Protein AF-A0A3C1YAG0-F1 (afdb_monomer)

Sequence (44 aa):
MSILDFQRPDKVYMIESTDFHGNFEFRPLEPGYGLTIGNALRRV

Mean predicted aligned error: 6.93 Å

Solvent-accessible surface area (backbone atoms only — not comparable to full-atom values): 2980 Å² total; per-residue (Å²): 133,81,93,71,85,70,66,61,59,82,42,78,42,74,78,48,72,58,99,88,49,75,43,73,46,70,48,60,64,51,91,71,46,64,60,56,53,51,56,52,60,75,73,110

pLDDT: mean 82.92, std 12.9, range [49.16, 95.25]

Structure (mmCIF, N/CA/C/O backbone):
data_AF-A0A3C1YAG0-F1
#
_entry.id   AF-A0A3C1YAG0-F1
#
loop_
_atom_site.group_PDB
_atom_site.id
_atom_site.type_symbol
_atom_site.label_atom_id
_atom_site.label_alt_id
_atom_site.label_comp_id
_atom_site.label_asym_id
_atom_site.label_entity_id
_atom_site.label_seq_id
_atom_site.pdbx_PDB_ins_code
_atom_site.Cartn_x
_atom_site.Cartn_y
_atom_site.Cartn_z
_atom_site.occupancy
_atom_site.B_iso_or_equiv
_atom_site.auth_seq_id
_atom_site.auth_comp_id
_atom_site.auth_asym_id
_atom_site.auth_atom_id
_atom_site.pdbx_PDB_model_num
ATOM 1 N N . MET A 1 1 ? -25.237 5.362 16.384 1.00 49.16 1 MET A N 1
ATOM 2 C CA . MET A 1 1 ? -23.779 5.536 16.528 1.00 49.16 1 MET A CA 1
ATOM 3 C C . MET A 1 1 ? -23.117 4.275 16.018 1.00 49.16 1 MET A C 1
ATOM 5 O O . MET A 1 1 ? -23.226 3.240 16.661 1.00 49.16 1 MET A O 1
ATOM 9 N N . SER A 1 2 ? -22.548 4.350 14.818 1.00 54.44 2 SER A N 1
ATOM 10 C CA . SER A 1 2 ? -21.625 3.342 14.297 1.00 54.44 2 SER A CA 1
ATOM 11 C C . SER A 1 2 ? -20.341 3.450 15.121 1.00 54.44 2 SER A C 1
ATOM 13 O O . SER A 1 2 ? -19.838 4.551 15.314 1.00 54.44 2 SER A O 1
ATOM 15 N N . ILE A 1 3 ? -19.875 2.346 15.701 1.00 64.88 3 ILE A N 1
ATOM 16 C CA . ILE A 1 3 ? -18.725 2.341 16.618 1.00 64.88 3 ILE A CA 1
ATOM 17 C C . ILE A 1 3 ? -17.380 2.222 15.875 1.00 64.88 3 ILE A C 1
ATOM 19 O O . ILE A 1 3 ? -16.331 2.243 16.507 1.00 64.88 3 ILE A O 1
ATOM 23 N N . LEU A 1 4 ? -17.411 2.102 14.541 1.00 59.62 4 LEU A N 1
ATOM 24 C CA . LEU A 1 4 ? -16.257 1.879 13.666 1.00 59.62 4 LEU A CA 1
ATOM 25 C C . LEU A 1 4 ? -16.495 2.572 12.313 1.00 59.62 4 LEU A C 1
ATOM 27 O O . LEU A 1 4 ? -16.762 1.916 11.305 1.00 59.62 4 LEU A O 1
ATOM 31 N N . ASP A 1 5 ? -16.403 3.901 12.279 1.00 58.84 5 ASP A N 1
ATOM 32 C CA . ASP A 1 5 ? -16.298 4.637 11.013 1.00 58.84 5 ASP A CA 1
ATOM 33 C C . ASP A 1 5 ? -14.867 4.491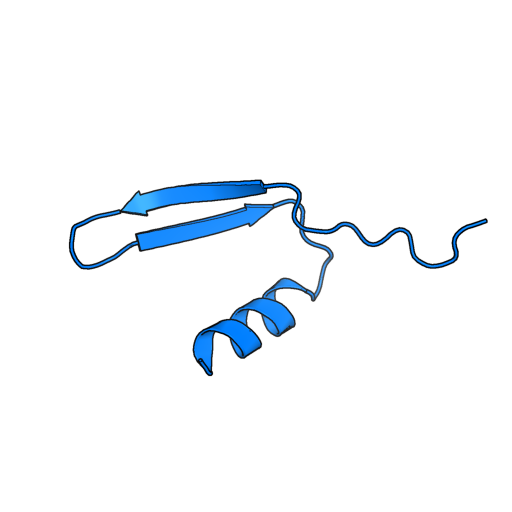 10.485 1.00 58.84 5 ASP A C 1
ATOM 35 O O . ASP A 1 5 ? -14.023 5.365 10.648 1.00 58.84 5 ASP A O 1
ATOM 39 N N . PHE A 1 6 ? -14.595 3.321 9.906 1.00 64.06 6 PHE A N 1
ATOM 40 C CA . PHE A 1 6 ? -13.310 3.004 9.302 1.00 64.06 6 PHE A CA 1
ATOM 41 C C . PHE A 1 6 ? -13.082 3.884 8.074 1.00 64.06 6 PHE A C 1
ATOM 43 O O . PHE A 1 6 ? -13.853 3.797 7.111 1.00 64.06 6 PHE A O 1
ATOM 50 N N . GLN A 1 7 ? -12.003 4.667 8.054 1.00 61.22 7 GLN A N 1
ATOM 51 C CA . GLN A 1 7 ? -11.530 5.282 6.815 1.00 61.22 7 GLN A CA 1
ATOM 52 C C . GLN A 1 7 ? -10.940 4.181 5.937 1.00 61.22 7 GLN A C 1
ATOM 54 O O . GLN A 1 7 ? -9.770 3.802 6.035 1.00 61.22 7 GLN A O 1
ATOM 59 N N . ARG A 1 8 ? -11.794 3.612 5.087 1.00 66.50 8 ARG A N 1
ATOM 60 C CA . ARG A 1 8 ? -11.342 2.759 3.993 1.00 66.50 8 ARG A CA 1
ATOM 61 C C . ARG A 1 8 ? -10.571 3.638 3.006 1.00 66.50 8 ARG A C 1
ATOM 63 O O . ARG A 1 8 ? -10.944 4.794 2.826 1.00 66.50 8 ARG A O 1
ATOM 70 N N . PRO A 1 9 ? -9.525 3.116 2.348 1.00 64.38 9 PRO A N 1
ATOM 71 C CA . PRO A 1 9 ? -8.918 3.840 1.247 1.00 64.38 9 PRO A CA 1
ATOM 72 C C . PRO A 1 9 ? -9.976 4.063 0.166 1.00 64.38 9 PRO A C 1
ATOM 74 O O . PRO A 1 9 ? -10.401 3.121 -0.500 1.00 64.38 9 PRO A O 1
ATOM 77 N N . ASP A 1 10 ? -10.416 5.312 0.023 1.00 66.81 10 ASP A N 1
ATOM 78 C CA . ASP A 1 10 ? -11.460 5.684 -0.934 1.00 66.81 10 ASP A CA 1
ATOM 79 C C . ASP A 1 10 ? -10.983 5.508 -2.377 1.00 66.81 10 ASP A C 1
ATOM 81 O O . ASP A 1 10 ? -11.779 5.249 -3.281 1.00 66.81 10 ASP A O 1
ATOM 85 N N . LYS A 1 11 ? -9.675 5.692 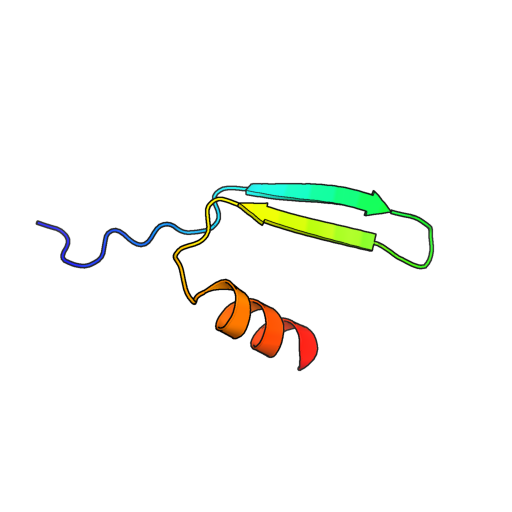-2.608 1.00 72.88 11 LYS A N 1
ATOM 86 C CA . LYS A 1 11 ? -9.061 5.668 -3.935 1.00 72.88 11 LYS A CA 1
ATOM 87 C C . LYS A 1 11 ?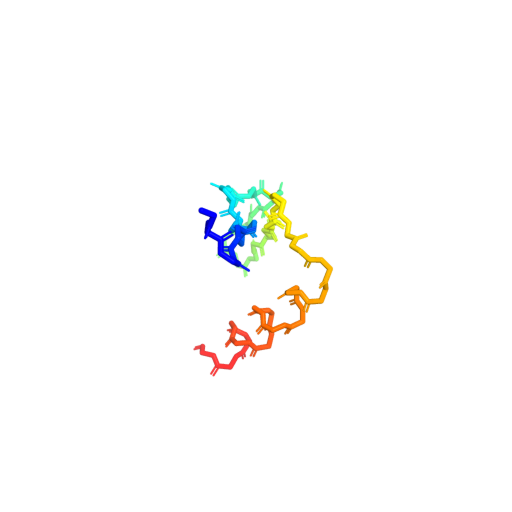 -7.645 5.103 -3.887 1.00 72.88 11 LYS A C 1
ATOM 89 O O . LYS A 1 11 ? -6.897 5.308 -2.931 1.00 72.88 11 LYS A O 1
ATOM 94 N N . VAL A 1 12 ? -7.288 4.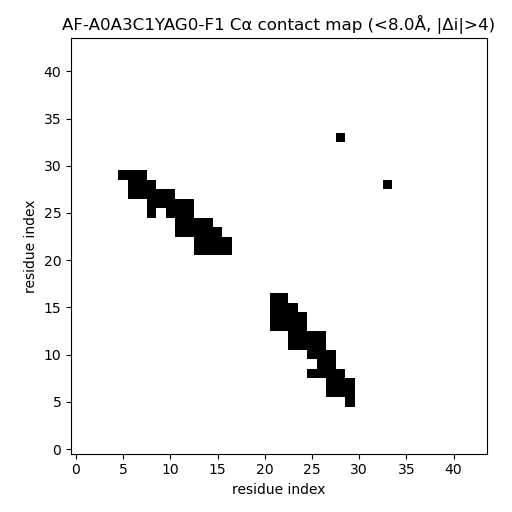421 -4.971 1.00 83.38 12 VAL A N 1
ATOM 95 C CA . VAL A 1 12 ? -5.911 4.039 -5.289 1.00 83.38 12 VAL A CA 1
ATOM 96 C C . VAL A 1 12 ? -5.399 5.021 -6.327 1.00 83.38 12 VAL A C 1
ATOM 98 O O . VAL A 1 12 ? -6.016 5.190 -7.378 1.00 83.38 12 VAL A O 1
ATOM 101 N N . TYR A 1 13 ? -4.285 5.674 -6.026 1.00 87.38 13 TYR A N 1
ATOM 102 C CA . TYR A 1 13 ? -3.614 6.582 -6.942 1.00 87.38 13 TYR A CA 1
ATOM 103 C C . TYR A 1 13 ? -2.427 5.863 -7.563 1.00 87.38 13 TYR A C 1
ATOM 105 O O . TYR A 1 13 ? -1.583 5.320 -6.862 1.00 87.38 13 TYR A O 1
ATOM 113 N N . MET A 1 14 ? -2.362 5.855 -8.885 1.00 89.25 14 MET A N 1
ATOM 114 C CA . MET A 1 14 ? -1.211 5.352 -9.622 1.00 89.25 14 MET A CA 1
ATOM 115 C C . MET A 1 14 ? -0.236 6.513 -9.800 1.00 89.25 14 MET A C 1
ATOM 117 O O . MET A 1 14 ? -0.569 7.490 -10.469 1.00 89.25 14 MET A O 1
ATOM 121 N N . ILE A 1 15 ? 0.927 6.437 -9.155 1.00 92.44 15 ILE A N 1
ATOM 122 C CA . ILE A 1 15 ? 1.947 7.489 -9.239 1.00 92.44 15 ILE A CA 1
ATOM 123 C C . ILE A 1 15 ? 2.724 7.341 -10.546 1.00 92.44 15 ILE A C 1
ATOM 125 O O . ILE A 1 15 ? 2.864 8.295 -11.304 1.00 92.44 15 ILE A O 1
ATOM 129 N N . GLU A 1 16 ? 3.189 6.129 -10.830 1.00 91.44 16 GLU A N 1
ATOM 130 C CA . GLU A 1 16 ? 3.952 5.805 -12.032 1.00 91.44 16 GLU A CA 1
ATOM 131 C C . GLU A 1 16 ? 3.768 4.329 -12.380 1.00 91.44 16 GLU A C 1
ATOM 133 O O . GLU A 1 16 ? 3.539 3.490 -11.506 1.00 91.44 16 GLU A O 1
ATOM 138 N N . SER A 1 17 ? 3.873 4.002 -13.665 1.00 94.69 17 SER A N 1
ATOM 139 C CA . SER A 1 17 ? 3.992 2.617 -14.103 1.00 94.69 17 SER A CA 1
ATOM 140 C C . SER A 1 17 ? 4.749 2.520 -15.407 1.00 94.69 17 SER A C 1
ATOM 142 O O . SER A 1 17 ? 4.659 3.372 -16.286 1.00 94.69 17 SER A O 1
ATOM 144 N N . THR A 1 18 ? 5.460 1.418 -15.510 1.00 95.25 18 THR A N 1
ATOM 145 C CA . THR A 1 18 ? 6.133 0.894 -16.687 1.00 95.25 18 THR A CA 1
ATOM 146 C C . THR A 1 18 ? 5.572 -0.501 -16.953 1.00 95.25 18 THR A C 1
ATOM 148 O O . THR A 1 18 ? 4.732 -0.987 -16.191 1.00 95.25 18 THR A O 1
ATOM 151 N N . ASP A 1 19 ? 6.073 -1.174 -17.983 1.00 95.25 19 ASP A N 1
ATOM 152 C CA . ASP A 1 19 ? 5.667 -2.546 -18.305 1.00 95.25 19 ASP A CA 1
ATOM 153 C C . ASP A 1 19 ? 6.029 -3.562 -17.204 1.00 95.25 19 ASP A C 1
ATOM 155 O O . ASP A 1 19 ? 5.428 -4.630 -17.126 1.00 95.25 19 ASP A O 1
ATOM 159 N N . PHE A 1 20 ? 6.999 -3.234 -16.336 1.00 95.00 20 PHE A N 1
ATOM 160 C CA . PHE A 1 20 ? 7.535 -4.160 -15.326 1.00 95.00 20 PHE A CA 1
ATOM 161 C C . PHE A 1 20 ? 7.473 -3.644 -13.884 1.00 95.00 20 PHE A C 1
ATOM 163 O O . PHE A 1 20 ? 7.695 -4.413 -12.954 1.00 95.00 20 PHE A O 1
ATOM 170 N N . HIS A 1 21 ? 7.189 -2.358 -13.679 1.00 94.94 21 HIS A N 1
ATOM 171 C CA . HIS A 1 21 ? 7.122 -1.736 -12.356 1.00 94.94 21 HIS A CA 1
ATOM 172 C C . HIS A 1 21 ? 5.924 -0.804 -12.279 1.00 94.94 21 HIS A C 1
ATOM 174 O O . HIS A 1 21 ? 5.743 0.010 -13.179 1.00 94.94 21 HIS A O 1
ATOM 180 N N . GLY A 1 22 ? 5.165 -0.871 -11.189 1.00 92.75 22 GLY A N 1
ATOM 181 C CA . GLY A 1 22 ? 4.087 0.065 -10.885 1.00 92.75 22 GLY A CA 1
ATOM 182 C C . GLY A 1 22 ? 4.199 0.563 -9.450 1.00 92.75 22 GLY A C 1
ATOM 183 O O . GLY A 1 22 ? 4.507 -0.212 -8.545 1.00 92.75 22 GLY A O 1
ATOM 184 N N . ASN A 1 23 ? 3.949 1.852 -9.248 1.00 93.81 23 ASN A N 1
ATOM 185 C CA . ASN A 1 23 ? 3.953 2.505 -7.949 1.00 93.81 23 ASN A CA 1
ATOM 186 C C . ASN A 1 23 ? 2.562 3.080 -7.673 1.00 93.81 23 ASN A C 1
ATOM 188 O O . ASN A 1 23 ? 2.050 3.912 -8.430 1.00 93.81 23 ASN A O 1
ATOM 192 N N . PHE A 1 24 ? 1.951 2.619 -6.586 1.00 91.50 24 PHE A N 1
ATOM 193 C CA . PHE A 1 24 ? 0.581 2.947 -6.220 1.00 91.50 24 PHE A CA 1
ATOM 194 C C . PHE A 1 24 ? 0.526 3.448 -4.784 1.00 91.50 24 PHE A C 1
ATOM 196 O O . PHE A 1 24 ? 1.187 2.915 -3.894 1.00 91.50 24 PHE A O 1
ATOM 203 N N . GLU A 1 25 ? -0.321 4.440 -4.551 1.00 89.38 25 GLU A N 1
ATOM 204 C CA . GLU A 1 25 ? -0.526 5.046 -3.251 1.00 89.38 25 GLU A CA 1
ATOM 205 C C . GLU A 1 25 ? -1.994 4.937 -2.837 1.00 89.38 25 GLU A C 1
ATOM 207 O O . GLU A 1 25 ? -2.912 5.348 -3.551 1.00 89.38 25 GLU A O 1
ATOM 212 N N . PHE A 1 26 ? -2.216 4.386 -1.649 1.00 85.94 26 PHE A N 1
ATOM 213 C CA . PHE A 1 26 ? -3.533 4.274 -1.038 1.00 85.94 26 PHE A CA 1
ATOM 214 C C . PHE A 1 26 ? -3.710 5.431 -0.061 1.00 85.94 26 PHE A C 1
ATOM 216 O O . PHE A 1 26 ? -3.002 5.493 0.945 1.00 85.94 26 PHE A O 1
ATOM 223 N N . ARG A 1 27 ? -4.640 6.348 -0.347 1.00 84.06 27 ARG A N 1
ATOM 224 C CA . ARG A 1 27 ? -4.992 7.453 0.559 1.00 84.06 27 ARG A CA 1
ATOM 225 C C . ARG A 1 27 ? -6.477 7.839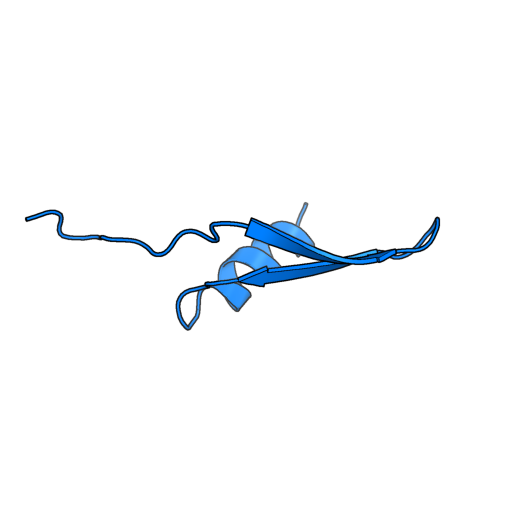 0.431 1.00 84.06 27 ARG A C 1
ATOM 227 O O . ARG A 1 27 ? -6.992 7.831 -0.687 1.00 84.06 27 ARG A O 1
ATOM 234 N N . PRO A 1 28 ? -7.143 8.245 1.530 1.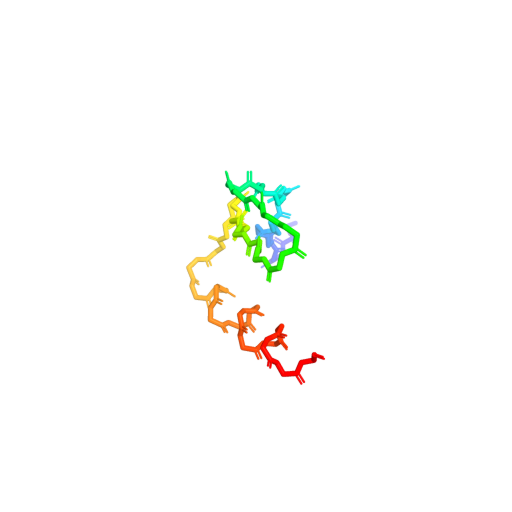00 83.00 28 PRO A N 1
ATOM 235 C CA . PRO A 1 28 ? -6.628 8.295 2.902 1.00 83.00 28 PRO A CA 1
ATOM 236 C C . PRO A 1 28 ? -6.507 6.891 3.520 1.00 83.00 28 PRO A C 1
ATOM 238 O O . PRO A 1 28 ? -7.240 5.977 3.163 1.00 83.00 28 PRO A O 1
ATOM 241 N N . LEU A 1 29 ? -5.547 6.708 4.424 1.00 82.38 29 LEU A N 1
ATOM 242 C CA . LEU A 1 29 ? -5.405 5.490 5.222 1.00 82.38 29 LEU A CA 1
ATOM 243 C C . LEU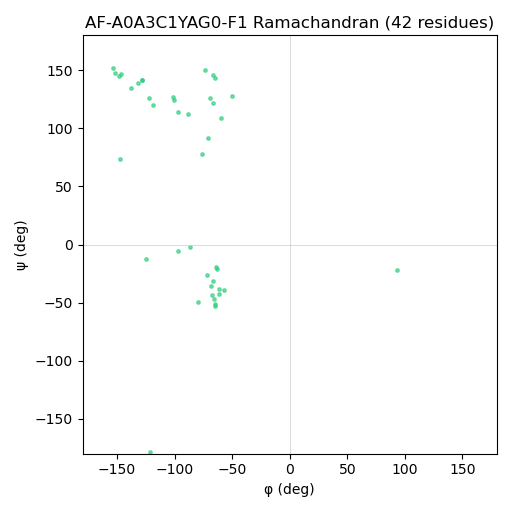 A 1 29 ? -5.306 5.874 6.690 1.00 82.38 29 LEU A C 1
ATOM 245 O O . LEU A 1 29 ? -4.635 6.848 7.037 1.00 82.38 29 LEU A O 1
ATOM 249 N N . GLU A 1 30 ? -5.928 5.076 7.553 1.00 84.00 30 GLU A N 1
ATOM 250 C CA . GLU A 1 30 ? -5.750 5.244 8.989 1.00 84.00 30 GLU A CA 1
ATOM 251 C C . GLU A 1 30 ? -4.297 4.965 9.404 1.00 84.00 30 GLU A C 1
ATOM 253 O O . GLU A 1 30 ? -3.655 4.047 8.868 1.00 84.00 30 GLU A O 1
ATOM 258 N N . PRO A 1 31 ? -3.756 5.715 10.382 1.00 83.62 31 PRO A N 1
ATOM 259 C CA . PRO A 1 31 ? -2.457 5.408 10.964 1.00 83.62 31 PRO A CA 1
ATOM 260 C C . PRO A 1 31 ? -2.364 3.931 11.379 1.00 83.62 31 PRO A C 1
ATOM 262 O O . PRO A 1 31 ? -3.225 3.409 12.080 1.00 83.62 31 PRO A O 1
ATOM 265 N N . GLY A 1 32 ? -1.315 3.240 10.923 1.00 85.50 32 GLY A N 1
ATOM 266 C CA . GLY A 1 32 ? -1.090 1.812 11.187 1.00 85.50 32 GLY A CA 1
ATOM 267 C C . GLY A 1 32 ? -1.638 0.848 10.124 1.00 85.50 32 GLY A C 1
ATOM 268 O O . GLY A 1 32 ? -1.091 -0.244 9.972 1.00 85.50 32 GLY A O 1
ATOM 269 N N . TYR A 1 33 ? -2.621 1.248 9.307 1.00 87.50 33 TYR A N 1
ATOM 270 C CA . TYR A 1 33 ? -3.205 0.364 8.282 1.00 87.50 33 TYR A CA 1
ATOM 271 C C . TYR A 1 33 ? -2.279 0.090 7.097 1.00 87.50 33 TYR A C 1
ATOM 273 O O . TYR A 1 33 ? -2.356 -0.982 6.495 1.00 87.50 33 TYR A O 1
ATOM 281 N N . GLY A 1 34 ? -1.350 1.007 6.806 1.00 88.75 34 GLY A N 1
ATOM 282 C CA . GLY A 1 34 ? -0.345 0.806 5.760 1.00 88.75 34 GLY A CA 1
ATOM 283 C C . GLY A 1 34 ? 0.500 -0.453 5.985 1.00 88.75 34 GLY A C 1
ATOM 284 O O . GLY A 1 34 ? 0.756 -1.198 5.042 1.00 88.75 34 GLY A O 1
ATOM 285 N N . LEU A 1 35 ? 0.861 -0.753 7.240 1.00 91.25 35 LEU A N 1
ATOM 286 C CA . LEU A 1 35 ? 1.622 -1.958 7.577 1.00 91.25 35 LEU A CA 1
ATOM 287 C C . LEU A 1 35 ? 0.797 -3.229 7.345 1.00 91.25 35 LEU A C 1
ATOM 289 O O . LEU A 1 35 ? 1.311 -4.205 6.800 1.00 91.25 35 LEU A O 1
ATOM 293 N N . THR A 1 36 ? -0.472 -3.226 7.752 1.00 91.88 36 THR A N 1
ATOM 294 C CA . THR A 1 36 ? -1.373 -4.379 7.612 1.00 91.88 36 THR A CA 1
ATOM 295 C C . THR A 1 36 ? -1.641 -4.690 6.143 1.00 91.88 36 THR A C 1
ATOM 297 O O . THR A 1 36 ? -1.430 -5.822 5.710 1.00 91.88 36 THR A O 1
ATOM 300 N N . ILE A 1 37 ? -2.042 -3.682 5.363 1.00 88.81 37 ILE A N 1
ATOM 301 C CA . ILE A 1 37 ? -2.346 -3.832 3.934 1.00 88.81 37 ILE A CA 1
ATOM 302 C C . ILE A 1 37 ? -1.076 -4.194 3.159 1.00 88.81 37 ILE A C 1
ATOM 304 O O . ILE A 1 37 ? -1.083 -5.153 2.390 1.00 88.81 37 ILE A O 1
ATOM 308 N N . GLY A 1 38 ? 0.037 -3.496 3.407 1.00 91.12 38 GLY A N 1
ATOM 309 C CA . GLY A 1 38 ? 1.310 -3.767 2.740 1.00 91.12 38 GLY A CA 1
ATOM 310 C C . GLY A 1 38 ? 1.837 -5.176 3.021 1.00 91.12 38 GLY A C 1
ATOM 311 O O . GLY A 1 38 ? 2.273 -5.872 2.106 1.00 91.12 38 GLY A O 1
ATOM 312 N N . ASN A 1 39 ? 1.748 -5.649 4.268 1.00 94.06 39 ASN A N 1
ATOM 313 C CA . ASN A 1 39 ? 2.140 -7.018 4.598 1.00 94.06 39 ASN A CA 1
ATOM 314 C C . ASN A 1 39 ? 1.215 -8.070 3.994 1.00 94.06 39 ASN A C 1
ATOM 316 O O . ASN A 1 39 ? 1.706 -9.142 3.647 1.00 94.06 39 ASN A O 1
ATOM 320 N N . ALA A 1 40 ? -0.087 -7.795 3.904 1.00 92.94 40 ALA A N 1
ATOM 321 C CA . ALA A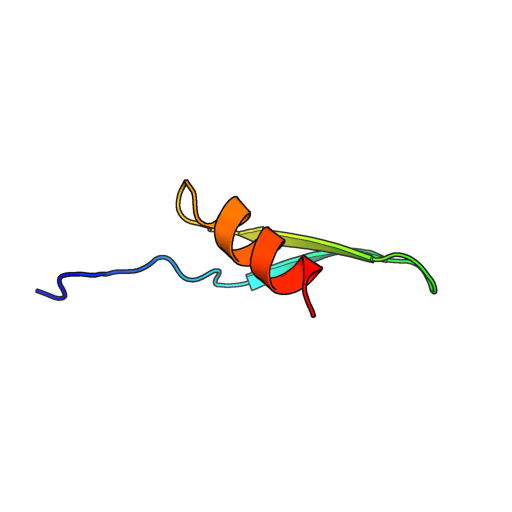 1 40 ? -1.032 -8.698 3.265 1.00 92.94 40 ALA A CA 1
ATOM 322 C C . ALA A 1 40 ? -0.725 -8.825 1.768 1.00 92.94 40 ALA A C 1
ATOM 324 O O . ALA A 1 40 ? -0.498 -9.936 1.307 1.00 92.94 40 ALA A O 1
ATOM 325 N N . LEU A 1 41 ? -0.616 -7.700 1.051 1.00 91.38 41 LEU A N 1
ATOM 326 C CA . LEU A 1 41 ? -0.321 -7.673 -0.386 1.00 91.38 41 LEU A CA 1
ATOM 327 C C . LEU A 1 41 ? 1.034 -8.298 -0.726 1.00 91.38 41 LEU A C 1
ATOM 329 O O . LEU A 1 41 ? 1.136 -9.012 -1.706 1.00 91.38 41 LEU A O 1
ATOM 333 N N . ARG A 1 42 ? 2.071 -8.094 0.096 1.00 92.94 42 ARG A N 1
ATOM 334 C CA . ARG A 1 42 ? 3.398 -8.697 -0.138 1.00 92.94 42 ARG A CA 1
ATOM 335 C C . ARG A 1 42 ? 3.397 -10.232 -0.070 1.00 92.94 42 ARG A C 1
ATOM 337 O O . ARG A 1 42 ? 4.366 -10.860 -0.485 1.00 92.94 42 ARG A O 1
ATOM 344 N N . ARG A 1 43 ? 2.386 -10.837 0.556 1.00 92.31 43 ARG A N 1
ATOM 345 C CA . ARG A 1 43 ? 2.324 -12.285 0.811 1.00 92.31 43 ARG A CA 1
ATOM 346 C C . ARG A 1 43 ? 1.495 -13.056 -0.218 1.00 92.31 43 ARG A C 1
ATOM 348 O O . ARG A 1 43 ? 1.464 -14.280 -0.118 1.00 92.31 43 ARG A O 1
ATOM 355 N N . VAL A 1 44 ? 0.829 -12.370 -1.141 1.00 87.62 4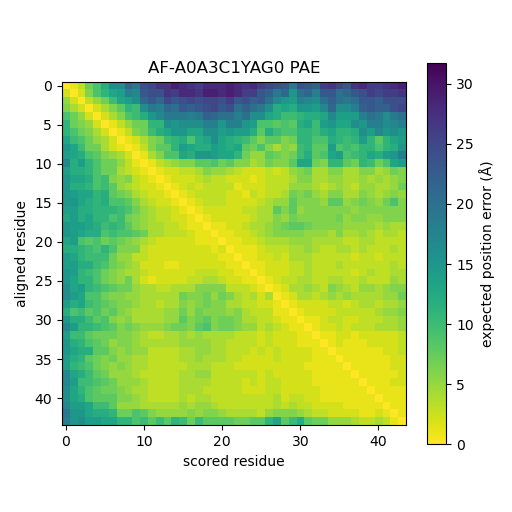4 VAL A N 1
ATOM 356 C CA . VAL A 1 44 ? 0.029 -12.947 -2.233 1.00 87.62 44 VAL A CA 1
ATOM 357 C C . VAL A 1 44 ? 0.634 -12.574 -3.573 1.00 87.62 44 VAL A C 1
ATOM 359 O O . VAL A 1 44 ? 0.557 -13.435 -4.472 1.00 87.62 44 VAL A O 1
#

Radius of gyration: 13.08 Å; Cα contacts (8 Å, |Δi|>4): 38; chains: 1; bounding box: 31×21×35 Å

Foldseek 3Di:
DPPDPAPDQPDKDWPDDDPVDTDIDGPDHDPPVCVVVVVVVVVD

Secondary structure (DSSP, 8-state):
--S-------EEEEEEE-SS-EEEEEES--TTHHHHHHHHHTT-